Protein AF-A0A959WQP8-F1 (afdb_monomer_lite)

Structure (mmCIF, N/CA/C/O backbone):
data_AF-A0A959WQP8-F1
#
_entry.id   AF-A0A959WQP8-F1
#
loop_
_atom_site.group_PDB
_atom_site.id
_atom_site.type_symbol
_atom_site.label_atom_id
_atom_site.label_alt_id
_atom_site.label_comp_id
_atom_site.label_asym_id
_atom_site.label_entity_id
_atom_site.label_seq_id
_atom_site.pdbx_PDB_ins_code
_atom_site.Cartn_x
_atom_site.Cartn_y
_atom_site.Cartn_z
_atom_site.occupancy
_atom_site.B_iso_or_equiv
_atom_site.auth_seq_id
_atom_site.auth_comp_id
_atom_site.auth_asym_id
_atom_site.auth_atom_id
_atom_site.pdbx_PDB_model_num
ATOM 1 N N . MET A 1 1 ? 45.525 -18.600 -23.699 1.00 49.16 1 MET A N 1
ATOM 2 C CA . MET A 1 1 ? 44.884 -17.497 -22.950 1.00 49.16 1 MET A CA 1
ATOM 3 C C . MET A 1 1 ? 43.727 -18.084 -22.155 1.00 49.16 1 MET A C 1
ATOM 5 O O . MET A 1 1 ? 42.813 -18.617 -22.769 1.00 49.16 1 MET A O 1
ATOM 9 N N . ARG A 1 2 ? 43.828 -18.121 -20.819 1.00 42.78 2 ARG A N 1
ATOM 10 C CA . ARG A 1 2 ? 42.771 -18.622 -19.921 1.00 42.78 2 ARG A CA 1
ATOM 11 C C . ARG A 1 2 ? 41.721 -17.526 -19.752 1.00 42.78 2 ARG A C 1
ATOM 13 O O . ARG A 1 2 ? 42.092 -16.389 -19.490 1.00 42.78 2 ARG A O 1
ATOM 20 N N . ALA A 1 3 ? 40.448 -17.871 -19.911 1.00 49.94 3 ALA A N 1
ATOM 21 C CA . ALA A 1 3 ? 39.349 -17.003 -19.516 1.00 49.94 3 ALA A CA 1
ATOM 22 C C . ALA A 1 3 ? 39.336 -16.930 -17.984 1.00 49.94 3 ALA A C 1
ATOM 24 O O . ALA A 1 3 ? 39.088 -17.933 -17.315 1.00 49.94 3 ALA A O 1
ATOM 25 N N . GLU A 1 4 ? 39.674 -15.768 -17.437 1.00 54.09 4 GLU A N 1
ATOM 26 C CA . GLU A 1 4 ? 39.507 -15.478 -16.018 1.00 54.09 4 GLU A CA 1
ATOM 27 C C . GLU A 1 4 ? 38.009 -15.462 -15.712 1.00 54.09 4 GLU A C 1
ATOM 29 O O . GLU A 1 4 ? 37.233 -14.708 -16.307 1.00 54.09 4 GLU A O 1
ATOM 34 N N . GLY A 1 5 ? 37.595 -16.367 -14.825 1.00 50.34 5 GLY A N 1
ATOM 35 C CA . GLY A 1 5 ? 36.237 -16.414 -14.316 1.00 50.34 5 GLY A CA 1
ATOM 36 C C . GLY A 1 5 ? 35.927 -15.093 -13.629 1.00 50.34 5 GLY A C 1
ATOM 37 O O . GLY A 1 5 ? 36.571 -14.734 -12.648 1.00 50.34 5 GLY A O 1
ATOM 38 N N . ARG A 1 6 ? 34.936 -14.365 -14.147 1.00 57.00 6 ARG A N 1
ATOM 39 C CA . ARG A 1 6 ? 34.312 -13.275 -13.401 1.00 57.00 6 ARG A CA 1
ATOM 40 C C . ARG A 1 6 ? 33.662 -13.901 -12.175 1.00 57.00 6 ARG A C 1
ATOM 42 O O . ARG A 1 6 ? 32.557 -14.431 -12.271 1.00 57.00 6 ARG A O 1
ATOM 49 N N . GLU A 1 7 ? 34.345 -13.850 -11.038 1.00 57.44 7 GLU A N 1
ATOM 50 C CA . GLU A 1 7 ? 33.691 -13.950 -9.742 1.00 57.44 7 GLU A CA 1
ATOM 51 C C . GLU A 1 7 ? 32.660 -12.825 -9.689 1.00 57.44 7 GLU A C 1
ATOM 53 O O . GLU A 1 7 ? 32.970 -11.657 -9.450 1.00 57.44 7 GLU A O 1
ATOM 58 N N . THR A 1 8 ? 31.409 -13.168 -9.991 1.00 57.38 8 THR A N 1
ATOM 59 C CA . THR A 1 8 ? 30.277 -12.314 -9.675 1.00 57.38 8 THR A CA 1
ATOM 60 C C . THR A 1 8 ? 30.266 -12.211 -8.163 1.00 57.38 8 THR A C 1
ATOM 62 O O . THR A 1 8 ? 29.821 -13.130 -7.474 1.00 57.38 8 THR A O 1
ATOM 65 N N . THR A 1 9 ? 30.809 -11.118 -7.644 1.00 50.59 9 THR A N 1
ATOM 66 C CA . THR A 1 9 ? 30.692 -10.727 -6.246 1.00 50.59 9 THR A CA 1
ATOM 67 C C . THR A 1 9 ? 29.204 -10.492 -5.997 1.00 50.59 9 THR A C 1
ATOM 69 O O . THR A 1 9 ? 28.672 -9.398 -6.174 1.00 50.59 9 THR A O 1
ATOM 72 N N . GLN A 1 10 ? 28.487 -11.571 -5.682 1.00 53.94 10 GLN A N 1
ATOM 73 C CA . GLN A 1 10 ? 27.132 -11.516 -5.166 1.00 53.94 10 GLN A CA 1
ATOM 74 C C . GLN A 1 10 ? 27.248 -10.744 -3.858 1.00 53.94 10 GLN A C 1
ATOM 76 O O . GLN A 1 10 ? 27.831 -11.221 -2.885 1.00 53.94 10 GLN A O 1
ATOM 81 N N . THR A 1 11 ? 26.792 -9.495 -3.866 1.00 54.28 11 THR A N 1
ATOM 82 C CA . THR A 1 11 ? 26.740 -8.689 -2.650 1.00 54.28 11 THR A CA 1
ATOM 83 C C . THR A 1 11 ? 25.928 -9.467 -1.608 1.00 54.28 11 THR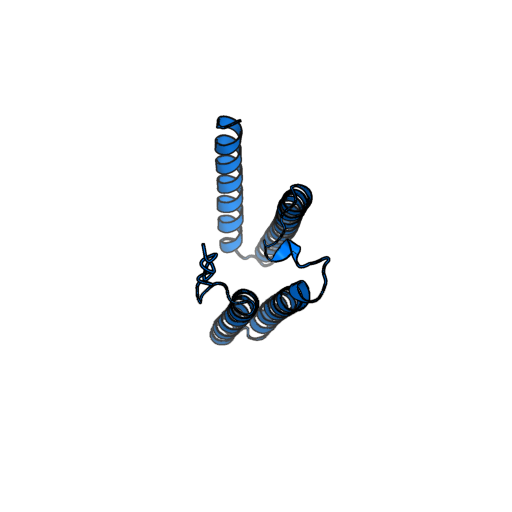 A C 1
ATOM 85 O O . THR A 1 11 ? 24.857 -9.975 -1.942 1.00 54.28 11 THR A O 1
ATOM 88 N N . PRO A 1 12 ? 26.398 -9.587 -0.352 1.00 52.84 12 PRO A N 1
ATOM 89 C CA . PRO A 1 12 ? 25.756 -10.444 0.655 1.00 52.84 12 PRO A CA 1
ATOM 90 C C . PRO A 1 12 ? 24.304 -10.029 0.955 1.00 52.84 12 PRO A C 1
ATOM 92 O O . PRO A 1 12 ? 23.504 -10.826 1.432 1.00 52.84 12 PRO A O 1
ATOM 95 N N . TRP A 1 13 ? 23.951 -8.792 0.603 1.00 54.31 13 TRP A N 1
ATOM 96 C CA . TRP A 1 13 ? 22.630 -8.181 0.740 1.00 54.31 13 TRP A CA 1
ATOM 97 C C . TRP A 1 13 ? 21.652 -8.519 -0.404 1.00 54.31 13 TRP A C 1
ATOM 99 O O . TRP A 1 13 ? 20.486 -8.154 -0.332 1.00 54.31 13 TRP A O 1
ATOM 109 N N . ARG A 1 14 ? 22.101 -9.191 -1.475 1.00 57.91 14 ARG A N 1
ATOM 110 C CA . ARG A 1 14 ? 21.279 -9.610 -2.632 1.00 57.91 14 ARG A CA 1
ATOM 111 C C . ARG A 1 14 ? 21.076 -11.129 -2.687 1.00 57.91 14 ARG A C 1
ATOM 113 O O . ARG A 1 14 ? 20.958 -11.713 -3.759 1.00 57.91 14 ARG A O 1
ATOM 120 N N . GLY A 1 15 ? 21.054 -11.789 -1.532 1.00 63.56 15 GLY A N 1
ATOM 121 C CA . GLY A 1 15 ? 20.698 -13.204 -1.461 1.00 63.56 15 GLY A CA 1
ATOM 122 C C . GLY A 1 15 ? 19.211 -13.424 -1.752 1.00 63.56 15 GLY A C 1
ATOM 123 O O . GLY A 1 15 ? 18.378 -12.618 -1.348 1.00 63.56 15 GLY A O 1
ATOM 124 N N . ARG A 1 16 ? 18.868 -14.562 -2.370 1.00 67.44 16 ARG A N 1
ATOM 125 C CA . ARG A 1 16 ? 17.485 -15.003 -2.677 1.00 67.44 16 ARG A CA 1
ATOM 126 C C . ARG A 1 16 ? 16.504 -14.904 -1.492 1.00 67.44 16 ARG A C 1
ATOM 128 O O . ARG A 1 16 ? 15.302 -14.751 -1.649 1.00 67.44 16 ARG A O 1
ATOM 135 N N . TRP A 1 17 ? 17.029 -15.001 -0.274 1.00 72.50 17 TRP A N 1
ATOM 136 C CA . TRP A 1 17 ? 16.241 -14.953 0.956 1.00 72.50 17 TRP A CA 1
ATOM 137 C C . TRP A 1 17 ? 16.136 -13.560 1.573 1.00 72.50 17 TRP A C 1
ATOM 139 O O . TRP A 1 17 ? 15.345 -13.380 2.492 1.00 72.50 17 TRP A O 1
ATOM 149 N N . TRP A 1 18 ? 16.884 -12.573 1.075 1.00 79.44 18 TRP A N 1
ATOM 150 C CA . TRP A 1 18 ? 16.900 -11.230 1.644 1.00 79.44 18 TRP A CA 1
ATOM 151 C C . TRP A 1 18 ? 15.515 -10.583 1.608 1.00 79.44 18 TRP A C 1
ATOM 153 O O . TRP A 1 18 ? 14.999 -10.207 2.653 1.00 79.44 18 TRP A O 1
ATOM 163 N N . LEU A 1 19 ? 14.889 -10.516 0.429 1.00 79.50 19 LEU A N 1
ATOM 164 C CA . LEU A 1 19 ? 13.561 -9.920 0.246 1.00 79.50 19 LEU A CA 1
ATOM 165 C C . LEU A 1 19 ? 12.483 -10.616 1.099 1.00 79.50 19 LEU A C 1
ATOM 167 O O . LEU A 1 19 ? 11.850 -9.927 1.896 1.00 79.50 19 LEU A O 1
ATOM 171 N N . PRO A 1 20 ? 12.307 -11.953 1.031 1.00 84.25 20 PRO A N 1
ATOM 172 C CA . PRO A 1 20 ? 11.328 -12.648 1.867 1.00 84.25 20 PRO A CA 1
ATOM 173 C C . PRO A 1 20 ? 11.563 -12.464 3.371 1.00 84.25 20 PRO A C 1
ATOM 175 O O . PRO A 1 20 ? 10.613 -12.191 4.105 1.00 84.25 20 PRO A O 1
ATOM 178 N N . ILE A 1 21 ? 12.815 -12.580 3.839 1.00 86.06 21 ILE A N 1
ATOM 179 C CA . ILE A 1 21 ? 13.157 -12.411 5.262 1.00 86.06 21 ILE A CA 1
ATOM 180 C C . ILE A 1 21 ? 12.897 -10.973 5.702 1.00 86.06 21 ILE A C 1
ATOM 182 O O . ILE A 1 21 ? 12.334 -10.758 6.771 1.00 86.06 21 ILE A O 1
ATOM 186 N N . TRP A 1 22 ? 13.269 -9.992 4.882 1.00 86.06 22 TRP A N 1
ATOM 187 C CA . TRP A 1 22 ? 13.062 -8.583 5.189 1.00 86.06 22 TRP A CA 1
ATOM 188 C C . TRP A 1 22 ? 11.572 -8.242 5.282 1.00 86.06 22 TRP A C 1
ATOM 190 O O . TRP A 1 22 ? 11.137 -7.620 6.251 1.00 86.06 22 TRP A O 1
ATOM 200 N N . THR A 1 23 ? 10.767 -8.710 4.324 1.00 86.00 23 THR A N 1
ATOM 201 C CA . THR A 1 23 ? 9.309 -8.539 4.341 1.00 86.00 23 THR A CA 1
ATOM 202 C C . THR A 1 23 ? 8.684 -9.211 5.566 1.00 86.00 23 THR A C 1
ATOM 204 O O . THR A 1 23 ? 7.914 -8.574 6.281 1.00 86.00 23 THR A O 1
ATOM 207 N N . ALA A 1 24 ? 9.046 -10.461 5.864 1.00 89.56 24 ALA A N 1
ATOM 208 C CA . ALA A 1 24 ? 8.548 -11.151 7.053 1.00 89.56 24 ALA A CA 1
ATOM 209 C C . ALA A 1 24 ? 8.967 -10.435 8.351 1.00 89.56 24 ALA A C 1
ATOM 211 O O . ALA A 1 24 ? 8.148 -10.263 9.254 1.00 89.56 24 ALA A O 1
ATOM 212 N N . GLY A 1 25 ? 10.214 -9.959 8.420 1.00 91.62 25 GLY A N 1
ATOM 213 C CA . GLY A 1 25 ? 10.750 -9.203 9.549 1.00 91.62 25 GLY A CA 1
ATOM 214 C C . GLY A 1 25 ? 9.977 -7.912 9.815 1.00 91.62 25 GLY A C 1
ATOM 215 O O . GLY A 1 25 ? 9.611 -7.652 10.959 1.00 91.62 25 GLY A O 1
ATOM 216 N N . LEU A 1 26 ? 9.640 -7.146 8.771 1.00 89.50 26 LEU A N 1
ATOM 217 C CA . LEU A 1 26 ? 8.778 -5.966 8.903 1.00 89.50 26 LEU A CA 1
ATOM 218 C C . LEU A 1 26 ? 7.390 -6.325 9.449 1.00 89.50 26 LEU A C 1
ATOM 220 O O . LEU A 1 26 ? 6.890 -5.622 10.323 1.00 89.50 26 LEU A O 1
ATOM 224 N N . GLY A 1 27 ? 6.801 -7.441 9.007 1.00 89.62 27 GLY A N 1
ATOM 225 C CA . GLY A 1 27 ? 5.536 -7.938 9.555 1.00 89.62 27 GLY A CA 1
ATOM 226 C C . GLY A 1 27 ? 5.602 -8.205 11.063 1.00 89.62 27 GLY A C 1
ATOM 227 O O . GLY A 1 27 ? 4.707 -7.799 11.801 1.00 89.62 27 GLY A O 1
ATOM 228 N N . VAL A 1 28 ? 6.691 -8.822 11.535 1.00 92.19 28 VAL A N 1
ATOM 229 C CA . VAL A 1 28 ? 6.924 -9.067 12.970 1.00 92.19 28 VAL A CA 1
ATOM 230 C C . VAL A 1 28 ? 7.087 -7.756 13.739 1.00 92.19 28 VAL A C 1
ATOM 232 O O . VAL A 1 28 ? 6.497 -7.600 14.805 1.00 92.19 28 VAL A O 1
ATOM 235 N N . VAL A 1 29 ? 7.841 -6.795 13.199 1.00 93.31 29 VAL A N 1
ATOM 236 C CA . VAL A 1 29 ? 8.011 -5.473 13.825 1.00 93.31 2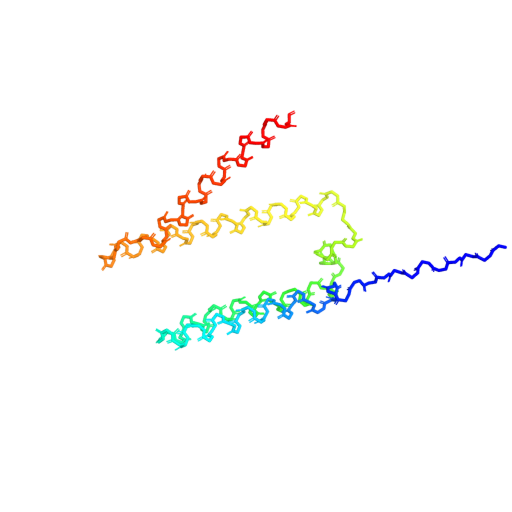9 VAL A CA 1
ATOM 237 C C . VAL A 1 29 ? 6.662 -4.770 13.990 1.00 93.31 29 VAL A C 1
ATOM 239 O O . VAL A 1 29 ? 6.378 -4.249 15.067 1.00 93.31 29 VAL A O 1
ATOM 242 N N . MET A 1 30 ? 5.810 -4.803 12.961 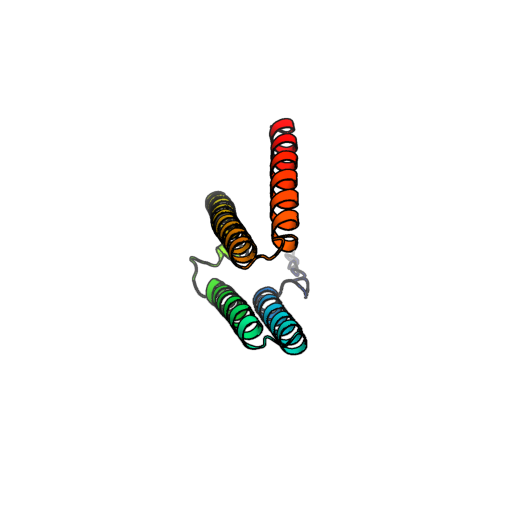1.00 88.19 30 MET A N 1
ATOM 243 C CA . MET A 1 30 ? 4.477 -4.195 13.020 1.00 88.19 30 MET A CA 1
ATOM 244 C C . MET A 1 30 ? 3.561 -4.900 14.026 1.00 88.19 30 MET A C 1
ATOM 246 O O . MET A 1 30 ? 2.845 -4.225 14.763 1.00 88.19 30 MET A O 1
ATOM 250 N N . LEU A 1 31 ? 3.623 -6.234 14.122 1.00 90.50 31 LEU A N 1
ATOM 251 C CA . LEU A 1 31 ? 2.891 -6.990 15.143 1.00 90.50 31 LEU A CA 1
ATOM 252 C C . LEU A 1 31 ? 3.300 -6.574 16.555 1.00 90.50 31 LEU A C 1
ATOM 254 O O . LEU A 1 31 ? 2.438 -6.333 17.395 1.00 90.50 31 LEU A O 1
ATOM 258 N N . VAL A 1 32 ? 4.607 -6.487 16.813 1.00 91.94 32 VAL A N 1
ATOM 259 C CA . VAL A 1 32 ? 5.133 -6.094 18.126 1.00 91.94 32 VAL A CA 1
ATOM 260 C C . VAL A 1 32 ? 4.709 -4.667 18.460 1.00 91.94 32 VAL A C 1
ATOM 262 O O . VAL A 1 32 ? 4.226 -4.427 19.562 1.00 91.94 32 VAL A O 1
ATOM 265 N N . ALA A 1 33 ? 4.821 -3.734 17.513 1.00 90.06 33 ALA A N 1
ATOM 266 C CA . ALA A 1 33 ? 4.387 -2.354 17.711 1.00 90.06 33 ALA A CA 1
ATOM 267 C C . ALA A 1 33 ? 2.886 -2.259 18.042 1.00 90.06 33 ALA A C 1
ATOM 269 O O . ALA A 1 33 ? 2.510 -1.586 18.999 1.00 90.06 33 ALA A O 1
ATOM 270 N N . ALA A 1 34 ? 2.036 -2.976 17.304 1.00 87.31 34 ALA A N 1
ATOM 271 C CA . ALA A 1 34 ? 0.592 -2.986 17.529 1.00 87.31 34 ALA A CA 1
ATOM 272 C C . ALA A 1 34 ? 0.199 -3.678 18.848 1.00 87.31 34 ALA A C 1
ATOM 274 O O . ALA A 1 34 ? -0.664 -3.185 19.572 1.00 87.31 34 ALA A O 1
ATOM 275 N N . ALA A 1 35 ? 0.880 -4.770 19.214 1.00 89.44 35 ALA A N 1
ATOM 276 C CA . ALA A 1 35 ? 0.685 -5.441 20.497 1.00 89.44 35 ALA A CA 1
ATOM 277 C C . ALA A 1 35 ? 1.070 -4.538 21.681 1.00 89.44 35 ALA A C 1
ATOM 279 O O . ALA A 1 35 ? 0.346 -4.489 22.673 1.00 89.44 35 ALA A O 1
ATOM 280 N N . LEU A 1 36 ? 2.166 -3.779 21.559 1.00 91.50 36 LEU A N 1
ATOM 281 C CA . LEU A 1 36 ? 2.553 -2.759 22.541 1.00 91.50 36 LEU A CA 1
ATOM 282 C C . LEU A 1 36 ? 1.556 -1.591 22.593 1.00 91.50 36 LEU A C 1
ATOM 284 O O . LEU A 1 36 ? 1.371 -1.000 23.653 1.00 91.50 36 LEU A O 1
ATOM 288 N N . GLY A 1 37 ? 0.898 -1.283 21.473 1.00 86.25 37 GLY A N 1
ATOM 289 C CA . GLY A 1 37 ? -0.180 -0.297 21.378 1.00 86.25 37 GLY A CA 1
ATOM 290 C C . GLY A 1 37 ? -1.544 -0.779 21.889 1.00 86.25 37 GLY A C 1
ATOM 291 O O . GLY A 1 37 ? -2.480 0.012 21.920 1.00 86.25 37 GLY A O 1
ATOM 292 N N . GLY A 1 38 ? -1.673 -2.047 22.299 1.00 90.81 38 GLY A N 1
ATOM 293 C CA . GLY A 1 38 ? -2.911 -2.616 22.842 1.00 90.81 38 GLY A CA 1
ATOM 294 C C . GLY A 1 38 ? -3.875 -3.213 21.810 1.00 90.81 38 GLY A C 1
ATOM 295 O O . GLY A 1 38 ? -4.912 -3.738 22.207 1.00 90.81 38 GLY A O 1
ATOM 296 N N . ASP A 1 39 ? -3.533 -3.209 20.517 1.00 88.00 39 ASP A N 1
ATOM 297 C CA . ASP A 1 39 ? -4.341 -3.817 19.450 1.00 88.00 39 ASP A CA 1
ATOM 298 C C . ASP A 1 39 ? -3.564 -4.925 18.724 1.00 88.00 39 ASP A C 1
ATOM 300 O O . ASP A 1 39 ? -3.070 -4.798 17.599 1.00 88.00 39 ASP A O 1
ATOM 304 N N . ALA A 1 40 ? -3.447 -6.065 19.404 1.00 86.81 40 ALA A N 1
ATOM 305 C CA . ALA A 1 40 ? -2.772 -7.238 18.860 1.00 86.81 40 ALA A CA 1
ATOM 306 C C . ALA A 1 40 ? -3.501 -7.838 17.642 1.00 86.81 40 ALA A C 1
ATOM 308 O O . ALA A 1 40 ? -2.864 -8.500 16.820 1.00 86.81 40 ALA A O 1
ATOM 309 N N . VAL A 1 41 ? -4.815 -7.613 17.504 1.00 86.94 41 VAL A N 1
ATOM 310 C CA . VAL A 1 41 ? -5.603 -8.140 16.380 1.00 86.94 41 VAL A CA 1
ATOM 311 C C . VAL A 1 41 ? -5.252 -7.384 15.103 1.00 86.94 41 VAL A C 1
ATOM 313 O O . VAL A 1 41 ? -4.934 -8.023 14.097 1.00 86.94 41 VAL A O 1
ATOM 316 N N . ALA A 1 42 ? -5.211 -6.049 15.147 1.00 79.69 42 ALA A N 1
ATOM 317 C CA . ALA A 1 42 ? -4.731 -5.239 14.028 1.00 79.69 42 ALA A CA 1
ATOM 318 C C . ALA A 1 42 ? -3.284 -5.604 13.654 1.00 79.69 42 ALA A C 1
ATOM 320 O O . ALA A 1 42 ? -2.973 -5.809 12.476 1.00 79.69 42 ALA A O 1
ATOM 321 N N . GLY A 1 43 ? -2.421 -5.790 14.660 1.00 83.94 43 GLY A N 1
ATOM 322 C CA . GLY A 1 43 ? -1.053 -6.269 14.465 1.00 83.94 43 GLY A CA 1
ATOM 323 C C . GLY A 1 43 ? -0.976 -7.604 13.726 1.00 83.94 43 GLY A C 1
ATOM 324 O O . GLY A 1 43 ? -0.164 -7.762 12.813 1.00 83.94 43 GLY A O 1
ATOM 325 N N . LEU A 1 44 ? -1.837 -8.561 14.084 1.00 90.62 44 LEU A N 1
ATOM 326 C CA . LEU A 1 44 ? -1.873 -9.884 13.464 1.00 90.62 44 LEU A CA 1
ATOM 327 C C . LEU A 1 44 ? -2.326 -9.816 12.004 1.00 90.62 44 LEU A C 1
ATOM 329 O O . LEU A 1 44 ? -1.734 -10.484 11.157 1.00 90.62 44 LEU A O 1
ATOM 333 N N . VAL A 1 45 ? -3.333 -8.997 11.692 1.00 88.62 45 VAL A N 1
ATOM 334 C CA . VAL A 1 45 ? -3.814 -8.796 10.313 1.00 88.62 45 VAL A CA 1
ATOM 335 C C . VAL A 1 45 ? -2.708 -8.211 9.430 1.00 88.62 45 VAL A C 1
ATOM 337 O O . VAL A 1 45 ? -2.470 -8.693 8.315 1.00 88.62 45 VAL A O 1
ATOM 340 N N . ILE A 1 46 ? -1.982 -7.212 9.938 1.00 85.81 46 ILE A N 1
ATOM 341 C CA . ILE A 1 46 ? -0.847 -6.612 9.230 1.00 85.81 46 ILE A CA 1
ATOM 342 C C . ILE A 1 46 ? 0.256 -7.657 9.034 1.00 85.81 46 ILE A C 1
ATOM 344 O O . ILE A 1 46 ? 0.707 -7.875 7.908 1.00 85.81 46 ILE A O 1
ATOM 348 N N . ALA A 1 47 ? 0.650 -8.365 10.091 1.00 89.38 47 ALA A N 1
ATOM 349 C CA . ALA A 1 47 ? 1.692 -9.385 10.016 1.00 89.38 47 ALA A CA 1
ATOM 350 C C . ALA A 1 47 ? 1.337 -10.530 9.060 1.00 89.38 47 ALA A C 1
ATOM 352 O O . ALA A 1 47 ? 2.192 -10.966 8.289 1.00 89.38 47 ALA A O 1
ATOM 353 N N . ALA A 1 48 ? 0.078 -10.973 9.047 1.00 90.88 48 ALA A N 1
ATOM 354 C CA . ALA A 1 48 ? -0.413 -11.977 8.110 1.00 90.88 48 ALA A CA 1
ATOM 355 C C . ALA A 1 48 ? -0.301 -11.491 6.656 1.00 90.88 48 ALA A C 1
ATOM 357 O O . ALA A 1 48 ? 0.134 -12.246 5.788 1.00 90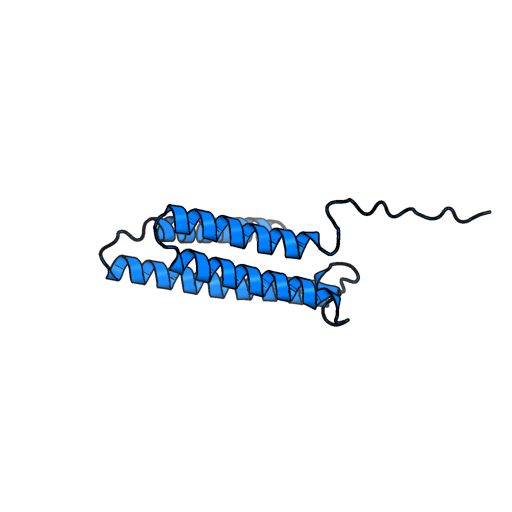.88 48 ALA A O 1
ATOM 358 N N . SER A 1 49 ? -0.604 -10.218 6.393 1.00 87.88 49 SER A N 1
ATOM 359 C CA . SER A 1 49 ? -0.456 -9.616 5.061 1.00 87.88 49 SER A CA 1
ATOM 360 C C . SER A 1 49 ? 1.008 -9.611 4.597 1.00 87.88 49 SER A C 1
ATOM 362 O O . SER A 1 49 ? 1.309 -10.011 3.469 1.00 87.88 49 SER A O 1
ATOM 364 N N . PHE A 1 50 ? 1.938 -9.240 5.484 1.00 88.00 50 PHE A N 1
ATOM 365 C CA . PHE A 1 50 ? 3.379 -9.314 5.213 1.00 88.00 50 PHE A CA 1
ATOM 366 C C . PHE A 1 50 ? 3.866 -10.757 5.030 1.00 88.00 50 PHE A C 1
ATOM 368 O O . PHE A 1 50 ? 4.692 -11.014 4.155 1.00 88.00 50 PHE A O 1
ATOM 375 N N . ALA A 1 51 ? 3.338 -11.713 5.798 1.00 89.44 51 ALA A N 1
ATOM 376 C CA . ALA A 1 51 ? 3.664 -13.127 5.644 1.00 89.44 51 ALA A CA 1
ATOM 377 C C . ALA A 1 51 ? 3.211 -13.669 4.280 1.00 89.44 51 ALA A C 1
ATOM 379 O O . ALA A 1 51 ? 3.990 -14.342 3.606 1.00 89.44 51 ALA A O 1
ATOM 380 N N . VAL A 1 52 ? 2.001 -13.325 3.824 1.00 88.62 52 VAL A N 1
ATOM 381 C CA . VAL A 1 52 ? 1.517 -13.688 2.481 1.00 88.62 52 VAL A CA 1
ATOM 382 C C . VAL A 1 52 ? 2.426 -13.104 1.398 1.00 88.62 52 VAL A C 1
ATOM 384 O O . VAL A 1 52 ? 2.816 -13.825 0.478 1.00 88.62 52 VAL A O 1
ATOM 387 N N . ALA A 1 53 ? 2.829 -11.836 1.526 1.00 84.44 53 ALA A N 1
ATOM 388 C CA . ALA A 1 53 ? 3.768 -11.213 0.595 1.00 84.44 53 ALA A CA 1
ATOM 389 C C . ALA A 1 53 ? 5.143 -11.910 0.600 1.00 84.44 53 ALA A C 1
ATOM 391 O O . ALA A 1 53 ? 5.688 -12.204 -0.462 1.00 84.44 53 ALA A O 1
ATOM 392 N N . ALA A 1 54 ? 5.681 -12.247 1.775 1.00 84.25 54 ALA A N 1
ATOM 393 C CA . ALA A 1 54 ? 6.948 -12.965 1.907 1.00 84.25 54 ALA A CA 1
ATOM 394 C C . ALA A 1 54 ? 6.894 -14.364 1.269 1.00 84.25 54 ALA A C 1
ATOM 396 O O . ALA A 1 54 ? 7.824 -14.755 0.561 1.00 84.25 54 ALA A O 1
ATOM 397 N N . VAL A 1 55 ? 5.790 -15.098 1.462 1.00 86.38 55 VAL A N 1
ATOM 398 C CA . VAL A 1 55 ? 5.550 -16.392 0.805 1.00 86.38 55 VAL A CA 1
ATOM 399 C C . VAL A 1 55 ? 5.473 -16.221 -0.710 1.00 86.38 55 VAL A C 1
ATOM 401 O O . VAL A 1 55 ? 6.085 -17.002 -1.436 1.00 86.38 55 VAL A O 1
ATOM 404 N N . ALA A 1 56 ? 4.779 -15.189 -1.196 1.00 81.62 56 ALA A N 1
ATOM 405 C CA . ALA A 1 56 ? 4.700 -14.895 -2.623 1.00 81.62 56 ALA A CA 1
ATOM 406 C C . ALA A 1 56 ? 6.086 -14.594 -3.219 1.00 81.62 56 ALA A C 1
ATOM 408 O O . ALA A 1 56 ? 6.415 -15.141 -4.269 1.00 81.62 56 ALA A O 1
ATOM 409 N N . PHE A 1 57 ? 6.929 -13.811 -2.537 1.00 78.94 57 PHE A N 1
ATOM 410 C CA . PHE A 1 57 ? 8.306 -13.556 -2.973 1.00 78.94 57 PHE A CA 1
ATOM 411 C C . PHE A 1 57 ? 9.175 -14.818 -2.951 1.00 78.94 57 PHE A C 1
ATOM 413 O O . PHE A 1 57 ? 9.921 -15.060 -3.895 1.00 78.94 57 PHE A O 1
ATOM 420 N N . ALA A 1 58 ? 9.039 -15.669 -1.932 1.00 79.94 58 ALA A N 1
ATOM 421 C CA . ALA A 1 58 ? 9.755 -16.944 -1.877 1.00 79.94 58 ALA A CA 1
ATOM 422 C C . ALA A 1 58 ? 9.296 -17.925 -2.979 1.00 79.94 58 ALA A C 1
ATOM 424 O O . ALA A 1 58 ? 10.098 -18.695 -3.510 1.00 79.94 58 ALA A O 1
ATOM 425 N N . ALA A 1 59 ? 8.010 -17.895 -3.342 1.00 75.50 59 ALA A N 1
ATOM 426 C CA . ALA A 1 59 ? 7.435 -18.703 -4.417 1.00 75.50 59 ALA A CA 1
ATOM 427 C C . ALA A 1 59 ? 7.752 -18.152 -5.817 1.00 75.50 59 ALA A C 1
ATOM 429 O O . ALA A 1 59 ? 7.871 -18.934 -6.764 1.00 75.50 59 ALA A O 1
ATOM 430 N N . ALA A 1 60 ? 7.943 -16.836 -5.947 1.00 66.81 60 ALA A N 1
ATOM 431 C CA . ALA A 1 60 ? 8.269 -16.170 -7.204 1.00 66.81 60 ALA A CA 1
ATOM 432 C C . ALA A 1 60 ? 9.565 -16.691 -7.843 1.00 66.81 60 ALA A C 1
ATOM 434 O O . ALA A 1 60 ? 9.719 -16.702 -9.058 1.00 66.81 60 ALA A O 1
ATOM 435 N N . GLU A 1 61 ? 10.485 -17.233 -7.061 1.00 58.53 61 GLU A N 1
ATOM 436 C CA . GLU A 1 61 ? 11.730 -17.759 -7.616 1.00 58.53 61 GLU A CA 1
ATOM 437 C C . GLU A 1 61 ? 11.633 -19.217 -8.116 1.00 58.53 61 GLU A C 1
ATOM 439 O O . GLU A 1 61 ? 12.555 -19.690 -8.784 1.00 58.53 61 GLU A O 1
ATOM 444 N N . ARG A 1 62 ? 10.538 -19.948 -7.827 1.00 57.22 62 ARG A N 1
ATOM 445 C CA . ARG A 1 62 ? 10.360 -21.365 -8.229 1.00 57.22 62 ARG A CA 1
ATOM 446 C C . ARG A 1 62 ? 9.725 -21.574 -9.605 1.00 57.22 62 ARG A C 1
ATOM 448 O O . ARG A 1 62 ? 9.824 -22.671 -10.146 1.00 57.22 62 ARG A O 1
ATOM 455 N N . THR A 1 63 ? 9.091 -20.559 -10.176 1.00 49.69 63 THR A N 1
ATOM 456 C CA . THR A 1 63 ? 8.441 -20.626 -11.496 1.00 49.69 63 THR A CA 1
ATOM 457 C C . THR A 1 63 ? 9.171 -19.720 -12.478 1.00 49.69 63 THR A C 1
ATOM 459 O O . THR A 1 63 ? 9.365 -18.544 -12.186 1.00 49.69 63 THR A O 1
ATOM 462 N N . GLU A 1 64 ? 9.538 -20.232 -13.658 1.00 51.91 64 GLU A N 1
ATOM 463 C CA . GLU A 1 64 ? 10.149 -19.448 -14.753 1.00 51.91 64 GLU A CA 1
ATOM 464 C C . GLU A 1 64 ? 9.367 -18.163 -15.073 1.00 51.91 64 GLU A C 1
ATOM 466 O O . GLU A 1 64 ? 9.964 -17.130 -15.357 1.00 51.91 64 GLU A O 1
ATOM 471 N N . SER A 1 65 ? 8.042 -18.186 -14.902 1.00 54.31 65 SER A N 1
ATOM 472 C CA . SER A 1 65 ? 7.136 -17.040 -15.057 1.00 54.31 65 SER A CA 1
ATOM 473 C C . SER A 1 65 ? 7.390 -15.879 -14.082 1.00 54.31 65 SER A C 1
ATOM 475 O O . SER A 1 65 ? 6.949 -14.761 -14.337 1.00 54.31 65 SER A O 1
ATOM 477 N N . LEU A 1 66 ? 8.059 -16.138 -12.958 1.00 50.44 66 LEU A N 1
ATOM 478 C CA . LEU A 1 66 ? 8.266 -15.195 -11.858 1.00 50.44 66 LEU A CA 1
ATOM 479 C C . LEU A 1 66 ? 9.764 -14.882 -11.618 1.00 50.44 66 LEU A C 1
ATOM 481 O O . LEU A 1 66 ? 10.073 -13.944 -10.887 1.00 50.44 66 LEU A O 1
ATOM 485 N N . ARG A 1 67 ? 10.699 -15.537 -12.334 1.00 53.88 67 ARG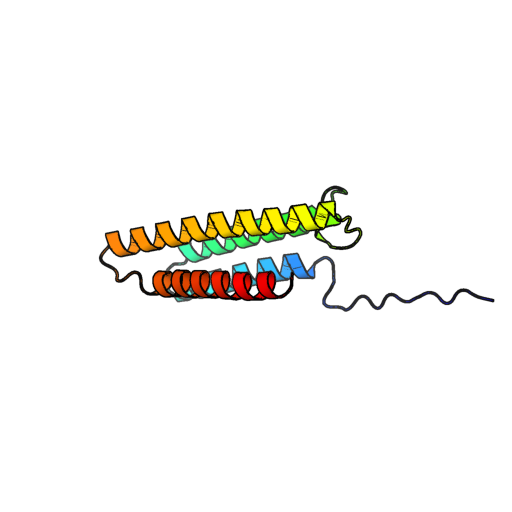 A N 1
ATOM 486 C CA . ARG A 1 67 ? 12.135 -15.161 -12.386 1.00 53.88 67 ARG A CA 1
ATOM 487 C C . ARG A 1 67 ? 12.366 -13.721 -12.859 1.00 53.88 67 ARG A C 1
ATOM 489 O O . ARG A 1 67 ? 13.332 -13.087 -12.440 1.00 53.88 67 ARG A O 1
ATOM 496 N N . GLY A 1 68 ? 11.446 -13.184 -13.663 1.00 52.09 68 GLY A N 1
ATOM 497 C CA . GLY A 1 68 ? 11.440 -11.777 -14.075 1.00 52.09 68 GLY A CA 1
ATOM 498 C C . GLY A 1 68 ? 11.209 -10.784 -12.927 1.00 52.09 68 GLY A C 1
ATOM 499 O O . GLY A 1 68 ? 11.628 -9.639 -13.037 1.00 52.09 68 GLY A O 1
ATOM 500 N N . ILE A 1 69 ? 10.625 -11.213 -11.799 1.00 54.88 69 ILE A N 1
ATOM 501 C CA . ILE A 1 69 ? 10.459 -10.379 -10.592 1.00 54.88 69 ILE A CA 1
ATOM 502 C C . ILE A 1 69 ? 11.807 -10.170 -9.876 1.00 54.88 69 ILE A C 1
ATOM 504 O O . ILE A 1 69 ? 12.003 -9.161 -9.206 1.00 54.88 69 ILE A O 1
ATOM 508 N N . GLY A 1 70 ? 12.765 -11.089 -10.054 1.00 53.97 70 GLY A N 1
ATOM 509 C CA . GLY A 1 70 ? 14.109 -11.019 -9.467 1.00 53.97 70 GLY A CA 1
ATOM 510 C C . GLY A 1 70 ? 15.127 -10.200 -10.272 1.00 53.97 70 GLY A C 1
ATOM 511 O O . GLY A 1 70 ? 16.287 -10.122 -9.873 1.00 53.97 70 GLY A O 1
ATOM 512 N N . GLY A 1 71 ? 14.727 -9.607 -11.404 1.00 53.28 71 GLY A N 1
ATOM 513 C CA . GLY A 1 71 ? 15.576 -8.708 -12.196 1.00 53.28 71 GLY A CA 1
ATOM 514 C C . GLY A 1 71 ? 16.690 -9.382 -13.009 1.00 53.28 71 GLY A C 1
ATOM 515 O O . GLY A 1 71 ? 17.621 -8.695 -13.422 1.00 53.28 71 GLY A O 1
ATOM 516 N N . VAL A 1 72 ? 16.625 -10.702 -13.230 1.00 55.53 72 VAL A N 1
ATOM 517 C CA . VAL A 1 72 ? 17.707 -11.454 -13.899 1.00 55.53 72 VAL A CA 1
ATOM 518 C C . VAL A 1 72 ? 17.562 -11.488 -15.431 1.00 55.53 72 VAL A C 1
ATOM 520 O O . VAL A 1 72 ? 18.584 -11.489 -16.102 1.00 55.53 72 VAL A O 1
ATOM 523 N N . ASP A 1 73 ? 16.343 -11.390 -15.986 1.00 58.75 73 ASP A N 1
ATOM 524 C CA . ASP A 1 73 ? 16.084 -11.418 -17.445 1.00 58.75 73 ASP A CA 1
ATOM 525 C C . ASP A 1 73 ? 15.000 -10.394 -17.861 1.00 58.75 73 ASP A C 1
ATOM 527 O O . ASP A 1 73 ? 13.901 -10.735 -18.304 1.00 58.75 73 ASP A O 1
ATOM 531 N N . GLY A 1 74 ? 15.266 -9.106 -17.626 1.00 59.59 74 GLY A N 1
ATOM 532 C CA . GLY A 1 74 ? 14.286 -8.025 -17.790 1.00 59.59 74 GLY A CA 1
ATOM 533 C C . GLY A 1 74 ? 14.068 -7.573 -19.237 1.00 59.59 74 GLY A C 1
ATOM 534 O O . GLY A 1 74 ? 14.590 -6.538 -19.640 1.00 59.59 74 GLY A O 1
ATOM 535 N N . ASP A 1 75 ? 13.249 -8.299 -19.995 1.00 70.06 75 ASP A N 1
ATOM 536 C CA . ASP A 1 75 ? 12.654 -7.796 -21.243 1.00 70.06 75 ASP A CA 1
ATOM 537 C C . ASP A 1 75 ? 11.809 -6.527 -20.972 1.00 70.06 75 ASP A C 1
ATOM 539 O O . ASP A 1 75 ? 11.180 -6.412 -19.914 1.00 70.06 75 ASP A O 1
ATOM 543 N N . GLU A 1 76 ? 11.682 -5.601 -21.936 1.00 75.06 76 GLU A N 1
ATOM 544 C CA . GLU A 1 76 ? 10.846 -4.381 -21.803 1.00 75.06 76 GLU A CA 1
ATOM 545 C C . GLU A 1 76 ? 9.401 -4.686 -21.358 1.00 75.06 76 GLU A C 1
ATOM 547 O O . GLU A 1 76 ? 8.721 -3.876 -20.715 1.00 75.06 76 GLU A O 1
ATOM 552 N N . ARG A 1 77 ? 8.919 -5.890 -21.687 1.00 76.50 77 ARG A N 1
ATOM 553 C CA . ARG A 1 77 ? 7.620 -6.407 -21.262 1.00 76.50 77 ARG A CA 1
ATOM 554 C C . ARG A 1 77 ? 7.518 -6.540 -19.741 1.00 76.50 77 ARG A C 1
ATOM 556 O O . ARG A 1 77 ? 6.477 -6.179 -19.193 1.00 76.50 77 ARG A O 1
ATOM 563 N N . PHE A 1 78 ? 8.559 -7.023 -19.066 1.00 70.88 78 PHE A N 1
ATOM 564 C CA . PHE A 1 78 ? 8.570 -7.169 -17.609 1.00 70.88 78 PHE A CA 1
ATOM 565 C C . PHE A 1 78 ? 8.582 -5.811 -16.912 1.00 70.88 78 PHE A C 1
ATOM 567 O O . PHE A 1 78 ? 7.740 -5.590 -16.046 1.00 70.88 78 PHE A O 1
ATOM 574 N N . ALA A 1 79 ? 9.409 -4.867 -17.374 1.00 77.25 79 ALA A N 1
ATOM 575 C CA . ALA A 1 79 ? 9.409 -3.498 -16.850 1.00 77.25 79 ALA A CA 1
ATOM 576 C C . ALA A 1 79 ? 8.021 -2.840 -16.982 1.00 77.25 79 ALA A C 1
ATOM 578 O O . ALA A 1 79 ? 7.526 -2.182 -16.066 1.00 77.25 79 ALA A O 1
ATOM 579 N N . ARG A 1 80 ? 7.324 -3.074 -18.104 1.00 82.31 80 ARG A N 1
ATOM 580 C CA . ARG A 1 80 ? 5.961 -2.562 -18.308 1.00 82.31 80 ARG A CA 1
ATOM 581 C C . ARG A 1 80 ? 4.931 -3.227 -17.386 1.00 82.31 80 ARG A C 1
ATOM 583 O O . ARG A 1 80 ? 4.000 -2.552 -16.943 1.00 82.31 80 ARG A O 1
ATOM 590 N N . ILE A 1 81 ? 5.058 -4.529 -17.125 1.00 80.56 81 ILE A N 1
ATOM 591 C CA . ILE A 1 81 ? 4.189 -5.258 -16.186 1.00 80.56 81 ILE A CA 1
ATOM 592 C C . ILE A 1 81 ? 4.408 -4.743 -14.764 1.00 80.56 81 ILE A C 1
ATOM 594 O O . ILE A 1 81 ? 3.427 -4.480 -14.074 1.00 80.56 81 ILE A O 1
ATOM 598 N N . GLU A 1 82 ? 5.658 -4.537 -14.362 1.00 81.44 82 GLU A N 1
ATOM 599 C CA . GLU A 1 82 ? 6.024 -4.024 -13.043 1.00 81.44 82 GLU A CA 1
ATOM 600 C C . GLU A 1 82 ? 5.482 -2.608 -12.805 1.00 81.44 82 GLU A C 1
ATOM 602 O O . GLU A 1 82 ? 4.815 -2.349 -11.805 1.00 81.44 82 GLU A O 1
ATOM 607 N N . VAL A 1 83 ? 5.658 -1.693 -13.763 1.00 86.62 83 VAL A N 1
ATOM 608 C CA . VAL A 1 83 ? 5.092 -0.338 -13.652 1.00 86.62 83 VAL A CA 1
ATOM 609 C C . VAL A 1 83 ? 3.566 -0.390 -13.522 1.00 86.62 83 VAL A C 1
ATOM 611 O O . VAL A 1 83 ? 2.975 0.338 -12.722 1.00 86.62 83 VAL A O 1
ATOM 614 N N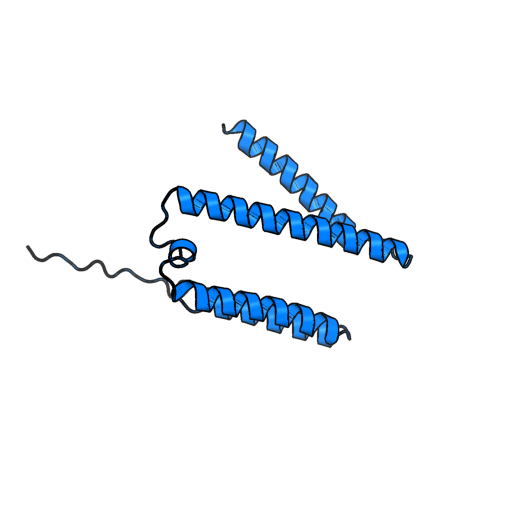 . ARG A 1 84 ? 2.898 -1.268 -14.282 1.00 87.88 84 ARG A N 1
ATOM 615 C CA . ARG A 1 84 ? 1.439 -1.433 -14.205 1.00 87.88 84 ARG A CA 1
ATOM 616 C C . ARG A 1 84 ? 0.988 -2.071 -12.893 1.00 87.88 84 ARG A C 1
ATOM 618 O O . ARG A 1 84 ? -0.052 -1.662 -12.379 1.00 87.88 84 ARG A O 1
ATOM 625 N N . SER A 1 85 ? 1.729 -3.039 -12.358 1.00 82.69 85 SER A N 1
ATOM 626 C CA . SER A 1 85 ? 1.398 -3.685 -11.087 1.00 82.69 85 SER A CA 1
ATOM 627 C C . SER A 1 85 ? 1.585 -2.719 -9.918 1.00 82.69 85 SER A C 1
ATOM 629 O O . SER A 1 85 ? 0.671 -2.598 -9.103 1.00 82.69 85 SER A O 1
ATOM 631 N N . MET A 1 86 ? 2.675 -1.942 -9.889 1.00 85.06 86 MET A N 1
ATOM 632 C CA . MET A 1 86 ? 2.863 -0.876 -8.899 1.00 85.06 86 MET A CA 1
ATOM 633 C C . MET A 1 86 ? 1.772 0.194 -9.005 1.00 85.06 86 MET A C 1
ATOM 635 O O . MET A 1 86 ? 1.231 0.617 -7.986 1.00 85.06 86 MET A O 1
ATOM 639 N N . ALA A 1 87 ? 1.382 0.595 -10.220 1.00 89.38 87 ALA A N 1
ATOM 640 C CA . ALA A 1 87 ? 0.288 1.547 -10.408 1.00 89.38 87 ALA A CA 1
ATOM 641 C C . ALA A 1 87 ? -1.061 0.993 -9.916 1.00 89.38 87 ALA A C 1
ATOM 643 O O . ALA A 1 87 ? -1.845 1.725 -9.313 1.00 89.38 87 ALA A O 1
ATOM 644 N N . ALA A 1 88 ? -1.347 -0.290 -10.155 1.00 88.50 88 ALA A N 1
ATOM 645 C CA . ALA A 1 88 ? -2.555 -0.940 -9.652 1.00 88.50 88 ALA A CA 1
ATOM 646 C C . ALA A 1 88 ? -2.549 -1.031 -8.118 1.00 88.50 88 ALA A C 1
ATOM 648 O O . ALA A 1 88 ? -3.529 -0.638 -7.487 1.00 88.50 88 ALA A O 1
ATOM 649 N N . ALA A 1 89 ? -1.434 -1.463 -7.522 1.00 85.25 89 ALA A N 1
ATOM 650 C CA . ALA A 1 89 ? -1.258 -1.507 -6.073 1.00 85.25 89 ALA A CA 1
ATOM 651 C C . ALA A 1 89 ? -1.416 -0.115 -5.440 1.00 85.25 89 ALA A C 1
ATOM 653 O O . ALA A 1 89 ? -2.152 0.038 -4.468 1.00 85.25 89 ALA A O 1
ATOM 654 N N . GLY A 1 90 ? -0.813 0.915 -6.042 1.00 87.31 90 GLY A N 1
ATOM 655 C CA . GLY A 1 90 ? -0.955 2.303 -5.605 1.00 87.31 90 GLY A CA 1
ATOM 656 C C . GLY A 1 90 ? -2.404 2.797 -5.638 1.00 87.31 90 GLY A C 1
ATOM 657 O O . GLY A 1 90 ? -2.838 3.469 -4.708 1.00 87.31 90 GLY A O 1
ATOM 658 N N . ARG A 1 91 ? -3.190 2.419 -6.657 1.00 89.69 91 ARG A N 1
ATOM 659 C CA . ARG A 1 91 ? -4.626 2.758 -6.728 1.00 89.69 91 ARG A CA 1
ATOM 660 C C . ARG A 1 91 ? -5.439 2.071 -5.640 1.00 89.69 91 ARG A C 1
ATOM 662 O O . ARG A 1 91 ? -6.258 2.726 -5.007 1.00 89.69 91 ARG A O 1
ATOM 669 N N . VAL A 1 92 ? -5.219 0.773 -5.426 1.00 91.62 92 VAL A N 1
ATOM 670 C CA . VAL A 1 92 ? -5.904 0.021 -4.363 1.00 91.62 92 VAL A CA 1
ATOM 671 C C . VAL A 1 92 ? -5.584 0.635 -3.002 1.00 91.62 92 VAL A C 1
ATOM 673 O O . VAL A 1 92 ? -6.496 0.886 -2.221 1.00 91.62 92 VAL A O 1
ATOM 676 N N . MET A 1 93 ? -4.311 0.955 -2.758 1.00 88.69 93 MET A N 1
ATOM 677 C CA . MET A 1 93 ? -3.872 1.626 -1.538 1.00 88.69 93 MET A CA 1
ATOM 678 C C . MET A 1 93 ? -4.540 2.998 -1.373 1.00 88.69 93 MET A C 1
ATOM 680 O O . MET A 1 93 ? -5.059 3.296 -0.304 1.00 88.69 93 MET A O 1
ATOM 684 N N . ALA A 1 94 ? -4.591 3.816 -2.430 1.00 87.38 94 ALA A N 1
ATOM 685 C CA . ALA A 1 94 ? -5.249 5.120 -2.381 1.00 87.38 94 ALA A CA 1
ATOM 686 C C . ALA A 1 94 ? -6.740 5.001 -2.024 1.00 87.38 94 ALA A C 1
ATOM 688 O O . ALA A 1 94 ? -7.219 5.730 -1.160 1.00 87.38 94 ALA A O 1
ATOM 689 N N . VAL A 1 95 ? -7.463 4.052 -2.631 1.00 90.94 95 VAL A N 1
ATOM 690 C CA . VAL A 1 95 ? -8.876 3.792 -2.304 1.00 90.94 95 VAL A CA 1
ATOM 691 C C . VAL A 1 95 ? -9.033 3.337 -0.854 1.00 90.94 95 VAL A C 1
ATOM 693 O O . VAL A 1 95 ? -9.910 3.840 -0.157 1.00 90.94 95 VAL A O 1
ATOM 696 N N . ALA A 1 96 ? -8.176 2.427 -0.384 1.00 88.69 96 ALA A N 1
ATOM 697 C CA . ALA A 1 96 ? -8.211 1.942 0.993 1.00 88.69 96 ALA A CA 1
ATOM 698 C C . ALA A 1 96 ? -7.970 3.072 2.009 1.00 88.69 96 ALA A C 1
ATOM 700 O O . ALA A 1 96 ? -8.704 3.169 2.987 1.00 88.69 96 ALA A O 1
ATOM 701 N N . ILE A 1 97 ? -7.004 3.960 1.750 1.00 90.12 97 ILE A N 1
ATOM 702 C CA . ILE A 1 97 ? -6.718 5.120 2.608 1.00 90.12 97 ILE A CA 1
ATOM 703 C C . ILE A 1 97 ? -7.904 6.091 2.631 1.00 90.12 97 ILE A C 1
ATOM 705 O O . ILE A 1 97 ? -8.285 6.551 3.702 1.00 90.12 97 ILE A O 1
ATOM 709 N N . VAL A 1 98 ? -8.518 6.387 1.479 1.00 89.69 98 VAL A N 1
ATOM 710 C CA . VAL A 1 98 ? -9.709 7.256 1.423 1.00 89.69 98 VAL A CA 1
ATOM 711 C C . VAL A 1 98 ? -10.881 6.635 2.187 1.00 89.69 98 VAL A C 1
ATOM 713 O O . VAL A 1 98 ? -11.580 7.341 2.910 1.00 89.69 98 VAL A O 1
ATOM 716 N N . ALA A 1 99 ? -11.091 5.323 2.061 1.00 90.12 99 ALA A N 1
ATOM 717 C CA . ALA A 1 99 ? -12.134 4.618 2.800 1.00 90.12 99 ALA A CA 1
ATOM 718 C C . ALA A 1 99 ? -11.873 4.633 4.316 1.00 90.12 99 ALA A C 1
ATOM 720 O O . ALA A 1 99 ? -12.798 4.877 5.085 1.00 90.12 99 ALA A O 1
ATOM 721 N N . ALA A 1 100 ? -10.622 4.426 4.739 1.00 87.38 100 ALA A N 1
ATOM 722 C CA . ALA A 1 100 ? -10.227 4.492 6.144 1.00 87.38 100 ALA A CA 1
ATOM 723 C C . ALA A 1 100 ? -10.400 5.906 6.723 1.00 87.38 100 ALA A C 1
ATOM 725 O O . ALA A 1 100 ? -10.952 6.060 7.807 1.00 87.38 100 ALA A O 1
ATOM 726 N N . TRP A 1 101 ? -10.029 6.939 5.963 1.00 90.62 101 TRP A N 1
ATOM 727 C CA . TRP A 1 101 ? -10.277 8.335 6.324 1.00 90.62 101 TRP A CA 1
ATOM 728 C C . TRP A 1 101 ? -11.771 8.638 6.486 1.00 90.62 101 TRP A C 1
ATOM 730 O O . TRP A 1 101 ? -12.180 9.225 7.483 1.00 90.62 101 TRP A O 1
ATOM 740 N N . ALA A 1 102 ? -12.606 8.197 5.540 1.00 87.94 102 ALA A N 1
ATOM 741 C CA . ALA A 1 102 ? -14.055 8.370 5.632 1.00 87.94 102 ALA A CA 1
ATOM 742 C C . ALA A 1 102 ? -14.651 7.625 6.840 1.00 87.94 102 ALA A C 1
ATOM 744 O O . ALA A 1 102 ? -15.587 8.121 7.466 1.00 87.94 102 ALA A O 1
ATOM 745 N N . TYR A 1 103 ? -14.099 6.455 7.177 1.00 90.62 103 TYR A N 1
ATOM 746 C CA . TYR A 1 103 ? -14.482 5.703 8.365 1.00 90.62 103 TYR A CA 1
ATOM 747 C C . TYR A 1 103 ? -14.122 6.452 9.657 1.00 90.62 103 TYR A C 1
ATOM 749 O O . TYR A 1 103 ? -15.006 6.630 10.488 1.00 90.62 103 TYR A O 1
ATOM 757 N N . GLU A 1 104 ? -12.897 6.967 9.809 1.00 89.25 104 GLU A N 1
ATOM 758 C CA . GLU A 1 104 ? -12.513 7.781 10.981 1.00 89.25 104 GLU A CA 1
ATOM 759 C C . GLU A 1 104 ? -13.433 8.996 11.161 1.00 89.25 104 GLU A C 1
ATOM 761 O O . GLU A 1 104 ? -13.981 9.209 12.242 1.00 89.25 104 GLU A O 1
ATOM 766 N N . LEU A 1 105 ? -13.712 9.731 10.079 1.00 88.75 105 LEU A N 1
ATOM 767 C CA . LEU A 1 105 ? -14.655 10.851 10.131 1.00 88.75 105 LEU A CA 1
ATOM 768 C C . LEU A 1 105 ? -16.064 10.417 10.557 1.00 88.75 105 LEU A C 1
ATOM 770 O O . LEU A 1 105 ? -16.745 11.144 11.279 1.00 88.75 105 LEU A O 1
ATOM 774 N N . SER A 1 106 ? -16.512 9.233 10.127 1.00 90.56 106 SER A N 1
ATOM 775 C CA . SER A 1 106 ? -17.816 8.691 10.530 1.00 90.56 106 SER A CA 1
ATOM 776 C C . SER A 1 106 ? -17.881 8.322 12.016 1.00 90.56 106 SER A C 1
ATOM 778 O O . SER A 1 106 ? -18.964 8.350 12.599 1.00 90.56 106 SER A O 1
ATOM 780 N N . GLN A 1 107 ? -16.730 8.042 12.634 1.00 90.94 107 GLN A N 1
ATOM 781 C CA . GLN A 1 107 ? -16.596 7.763 14.064 1.00 90.94 107 GLN A CA 1
ATOM 782 C C . GLN A 1 107 ? -16.463 9.041 14.912 1.00 90.94 107 GLN A C 1
ATOM 784 O O . GLN A 1 107 ? -16.507 8.964 16.139 1.00 90.94 107 GLN A O 1
ATOM 789 N N . GLY A 1 108 ? -16.369 10.214 14.274 1.00 88.56 108 GLY A N 1
ATOM 790 C CA . GLY A 1 108 ? -16.181 11.505 14.938 1.00 88.56 108 GLY A CA 1
ATOM 791 C C . GLY A 1 108 ? -14.718 11.864 15.207 1.00 88.56 108 GLY A C 1
ATOM 792 O O . GLY A 1 108 ? -14.467 12.871 15.870 1.00 88.56 108 GLY A O 1
ATOM 793 N N . ASP A 1 109 ? -13.775 11.075 14.690 1.00 90.31 109 ASP A N 1
ATOM 794 C CA . ASP A 1 109 ? -12.348 11.388 14.724 1.00 90.31 109 ASP A CA 1
ATOM 795 C C . ASP A 1 109 ? -11.992 12.439 13.656 1.00 90.31 109 ASP A C 1
ATOM 797 O O . ASP A 1 109 ? -12.768 12.728 12.742 1.00 90.31 109 ASP A O 1
ATOM 801 N N . ASP A 1 110 ? -10.806 13.042 13.762 1.00 87.31 110 ASP A N 1
ATOM 802 C CA . ASP A 1 110 ? -10.381 14.146 12.891 1.00 87.31 110 ASP A CA 1
ATOM 803 C C . ASP A 1 110 ? -9.809 13.697 11.532 1.00 87.31 110 ASP A C 1
ATOM 805 O O . ASP A 1 110 ? -9.574 14.528 10.649 1.00 87.31 110 ASP A O 1
ATOM 809 N N . GLY A 1 111 ? -9.578 12.393 11.335 1.00 85.94 111 GLY A N 1
ATOM 810 C CA . GLY A 1 111 ? -9.000 11.862 10.101 1.00 85.94 111 GLY A CA 1
ATOM 811 C C . GLY A 1 111 ? -7.553 12.313 9.858 1.00 85.94 111 GLY A C 1
ATOM 812 O O . GLY A 1 111 ? -7.067 12.259 8.718 1.00 85.94 111 GLY A O 1
ATOM 813 N N . GLY A 1 112 ? -6.869 12.856 10.871 1.00 88.06 112 GLY A N 1
ATOM 814 C CA . GLY A 1 112 ? -5.637 13.625 10.693 1.00 88.06 112 GLY A CA 1
ATOM 815 C C . GLY A 1 112 ? -4.503 12.808 10.074 1.00 88.06 112 GLY A C 1
ATOM 816 O O . GLY A 1 112 ? -3.823 13.275 9.154 1.00 88.06 112 GLY A O 1
ATOM 817 N N . ALA A 1 113 ? -4.342 11.558 10.513 1.00 85.62 113 ALA A N 1
ATOM 818 C CA . ALA A 1 113 ? -3.306 10.659 10.010 1.00 85.62 113 ALA A CA 1
ATOM 819 C C . ALA A 1 113 ? -3.452 10.405 8.499 1.00 85.62 113 ALA A C 1
ATOM 821 O O . ALA A 1 113 ? -2.500 10.590 7.734 1.00 85.62 113 ALA A O 1
ATOM 822 N N . PHE A 1 114 ? -4.655 10.052 8.042 1.00 89.06 114 PHE A N 1
ATOM 823 C CA . PHE A 1 114 ? -4.903 9.794 6.623 1.00 89.06 114 PHE A CA 1
ATOM 824 C C . PHE A 1 114 ? -4.908 11.070 5.778 1.00 89.06 114 PHE A C 1
ATOM 826 O O . PHE A 1 114 ? -4.489 11.029 4.620 1.00 89.06 114 PHE A O 1
ATOM 833 N N . THR A 1 115 ? -5.291 12.213 6.355 1.00 89.00 115 THR A N 1
ATOM 834 C CA . THR A 1 115 ? -5.240 13.519 5.680 1.00 89.00 115 THR A CA 1
ATOM 835 C C . THR A 1 115 ? -3.813 13.864 5.248 1.00 89.00 115 THR A C 1
ATOM 837 O O . THR A 1 115 ? -3.591 14.233 4.093 1.00 89.00 115 THR A O 1
ATOM 840 N N . TRP A 1 116 ? -2.824 13.684 6.130 1.00 91.25 116 TRP A N 1
ATOM 841 C CA . TRP A 1 116 ? -1.417 13.923 5.788 1.00 91.25 116 TRP A CA 1
ATOM 842 C C . TRP A 1 116 ? -0.897 12.954 4.730 1.00 91.25 116 TRP A C 1
ATOM 844 O O . TRP A 1 116 ? -0.193 13.377 3.811 1.00 91.25 116 TRP A O 1
ATOM 854 N N . ILE A 1 117 ? -1.266 11.674 4.818 1.00 91.62 117 ILE A N 1
ATOM 855 C CA . ILE A 1 117 ? -0.855 10.660 3.839 1.00 91.62 117 ILE A CA 1
ATOM 856 C C . ILE A 1 117 ? -1.428 10.987 2.453 1.00 91.62 117 ILE A C 1
ATOM 858 O O . ILE A 1 117 ? -0.688 10.981 1.467 1.00 91.62 117 ILE A O 1
ATOM 862 N N . LEU A 1 118 ? -2.718 11.325 2.370 1.00 90.38 118 LEU A N 1
ATOM 863 C CA . LEU A 1 118 ? -3.369 11.728 1.121 1.00 90.38 118 LEU A CA 1
ATOM 864 C C . LEU A 1 118 ? -2.766 13.020 0.563 1.00 90.38 118 LEU A C 1
ATOM 866 O O . LEU A 1 118 ? -2.471 13.091 -0.630 1.00 90.38 118 LEU A O 1
ATOM 870 N N . GLY A 1 119 ? -2.534 14.017 1.421 1.00 90.88 119 GLY A N 1
ATOM 871 C CA . GLY A 1 119 ? -1.934 15.292 1.036 1.00 90.88 119 GLY A CA 1
ATOM 872 C C . GLY A 1 119 ? -0.522 15.125 0.474 1.00 90.88 119 GLY A C 1
ATOM 873 O O . GLY A 1 119 ? -0.237 15.583 -0.634 1.00 90.88 119 GLY A O 1
ATOM 874 N N . LEU A 1 120 ? 0.352 14.410 1.190 1.00 94.31 120 LEU A N 1
ATOM 875 C CA . LEU A 1 120 ? 1.714 14.118 0.732 1.00 94.31 120 LEU A CA 1
ATOM 876 C C . LEU A 1 120 ? 1.716 13.266 -0.539 1.00 94.31 120 LEU A C 1
ATOM 878 O O . LEU A 1 120 ? 2.496 13.540 -1.450 1.00 94.31 120 LEU A O 1
ATOM 882 N N . GLY A 1 121 ? 0.824 12.277 -0.634 1.00 91.06 121 GLY A N 1
ATOM 883 C CA . GLY A 1 121 ? 0.657 11.463 -1.835 1.00 91.06 121 GLY A CA 1
ATOM 884 C C . GLY A 1 121 ? 0.261 12.298 -3.056 1.00 91.06 121 GLY A C 1
ATOM 885 O O . GLY A 1 121 ? 0.864 12.155 -4.121 1.00 91.06 121 GLY A O 1
ATOM 886 N N . ALA A 1 122 ? -0.696 13.217 -2.901 1.00 89.62 122 ALA A N 1
ATOM 887 C CA . ALA A 1 122 ? -1.141 14.109 -3.970 1.00 89.62 122 ALA A CA 1
ATOM 888 C C . ALA A 1 122 ? -0.035 15.083 -4.409 1.00 89.62 122 ALA A C 1
ATOM 890 O O . ALA A 1 122 ? 0.224 15.223 -5.607 1.00 89.62 122 ALA A O 1
ATOM 891 N N . ILE A 1 123 ? 0.658 15.712 -3.453 1.00 95.44 123 ILE A N 1
ATOM 892 C CA . ILE A 1 123 ? 1.787 16.611 -3.735 1.00 95.44 123 ILE A CA 1
ATOM 893 C C . ILE A 1 123 ? 2.907 15.848 -4.448 1.00 95.44 123 ILE A C 1
ATOM 895 O O . ILE A 1 123 ? 3.405 16.304 -5.478 1.00 95.44 123 ILE A O 1
ATOM 899 N N . GLY A 1 124 ? 3.270 14.669 -3.937 1.00 94.38 124 GLY A N 1
ATOM 900 C CA . GLY A 1 124 ? 4.294 13.813 -4.527 1.00 94.38 124 GLY A CA 1
ATOM 901 C C . GLY A 1 124 ? 3.955 13.407 -5.961 1.00 94.38 124 GLY A C 1
ATOM 902 O O . GLY A 1 124 ? 4.814 13.496 -6.839 1.00 94.38 124 GLY A O 1
ATOM 903 N N . TYR A 1 125 ? 2.698 13.040 -6.228 1.00 90.19 125 TYR A N 1
ATOM 904 C CA . TYR A 1 125 ? 2.228 12.722 -7.576 1.00 90.19 125 TYR A CA 1
ATOM 905 C C . TYR A 1 125 ? 2.369 13.911 -8.535 1.00 90.19 125 TYR A C 1
ATOM 907 O O . TYR A 1 125 ? 2.943 13.760 -9.615 1.00 90.19 125 TYR A O 1
ATOM 915 N N . VAL A 1 126 ? 1.889 15.098 -8.146 1.00 94.50 126 VAL A N 1
ATOM 916 C CA . VAL A 1 126 ? 1.970 16.300 -8.993 1.00 94.50 126 VAL A CA 1
ATOM 917 C C . VAL A 1 126 ? 3.427 16.683 -9.251 1.00 94.50 126 VAL A C 1
ATOM 919 O O . VAL A 1 126 ? 3.795 16.943 -10.397 1.00 94.50 126 VAL A O 1
ATOM 922 N N . ALA A 1 127 ? 4.275 16.662 -8.220 1.00 94.44 127 ALA A N 1
ATOM 923 C CA . ALA A 1 127 ? 5.697 16.961 -8.350 1.00 94.44 127 ALA A CA 1
ATOM 924 C C . ALA A 1 127 ? 6.399 15.982 -9.305 1.00 94.44 127 ALA A C 1
ATOM 926 O O . ALA A 1 127 ? 7.104 16.411 -10.223 1.00 94.44 127 ALA A O 1
ATOM 927 N N . ALA A 1 128 ? 6.157 14.677 -9.142 1.00 90.69 128 ALA A N 1
ATOM 928 C CA . ALA A 1 128 ? 6.695 13.652 -10.028 1.00 90.69 128 ALA A CA 1
ATOM 929 C C . ALA A 1 128 ? 6.202 13.839 -11.471 1.00 90.69 128 ALA A C 1
ATOM 931 O O . ALA A 1 128 ? 6.999 13.769 -12.405 1.00 90.69 128 ALA A O 1
ATOM 932 N N . MET A 1 129 ? 4.914 14.134 -11.661 1.00 92.75 129 MET A N 1
ATOM 933 C CA . MET A 1 129 ? 4.326 14.369 -12.979 1.00 92.75 129 MET A CA 1
ATOM 934 C C . MET A 1 129 ? 4.958 15.574 -13.682 1.00 92.75 129 MET A C 1
ATOM 936 O O . MET A 1 129 ? 5.346 15.461 -14.843 1.00 92.75 129 MET A O 1
ATOM 940 N N . VAL A 1 130 ? 5.087 16.713 -12.996 1.00 95.81 130 VAL A N 1
ATOM 941 C CA . VAL A 1 130 ? 5.708 17.928 -13.549 1.00 95.81 130 VAL A CA 1
ATOM 942 C C . VAL A 1 130 ? 7.165 17.664 -13.927 1.00 95.81 130 VAL A C 1
ATOM 944 O O . VAL A 1 130 ? 7.597 18.024 -15.020 1.00 95.81 130 VAL A O 1
ATOM 947 N N . TRP A 1 131 ? 7.909 16.987 -13.055 1.00 95.88 131 TRP A N 1
ATOM 948 C CA . TRP A 1 131 ? 9.321 16.686 -13.272 1.00 95.88 131 TRP A CA 1
ATOM 949 C C . TRP A 1 131 ? 9.556 15.707 -14.426 1.00 95.88 131 TRP A C 1
ATOM 951 O O . TRP A 1 131 ? 10.423 15.945 -15.265 1.00 95.88 131 TRP A O 1
ATOM 961 N N . LEU A 1 132 ? 8.776 14.623 -14.502 1.00 93.00 132 LEU A N 1
ATOM 962 C CA . LEU A 1 132 ? 8.871 13.645 -15.589 1.00 93.00 132 LEU A CA 1
ATOM 963 C C . LEU A 1 132 ? 8.437 14.254 -16.924 1.00 93.00 132 LEU A C 1
ATOM 965 O O . LEU A 1 132 ? 9.110 14.057 -17.935 1.00 93.00 132 LEU A O 1
ATOM 969 N N . ARG A 1 133 ? 7.358 15.045 -16.924 1.00 91.31 133 ARG A N 1
ATOM 970 C CA . ARG A 1 133 ? 6.891 15.751 -18.120 1.00 91.31 133 ARG A CA 1
ATOM 971 C C . ARG A 1 133 ? 7.902 16.781 -18.615 1.00 91.31 133 ARG A C 1
ATOM 973 O O . ARG A 1 133 ? 8.057 16.928 -19.814 1.00 91.31 133 ARG A O 1
ATOM 980 N N . GLY A 1 134 ? 8.604 17.474 -17.720 1.00 90.38 134 GLY A N 1
ATOM 981 C CA . GLY A 1 134 ? 9.654 18.424 -18.104 1.00 90.38 134 GLY A CA 1
ATOM 982 C C . GLY A 1 134 ? 10.925 17.774 -18.666 1.00 90.38 134 GLY A C 1
ATOM 983 O O . GLY A 1 134 ? 11.780 18.477 -19.193 1.00 90.38 134 GLY A O 1
ATOM 984 N N . ARG A 1 135 ? 11.072 16.449 -18.534 1.00 85.31 135 ARG A N 1
ATOM 985 C CA . ARG A 1 135 ? 12.213 15.671 -19.045 1.00 85.31 135 ARG A CA 1
ATOM 986 C C . ARG A 1 135 ? 11.936 14.912 -20.342 1.00 85.31 135 ARG A C 1
ATOM 988 O O . ARG A 1 135 ? 12.870 14.317 -20.873 1.00 85.31 135 ARG A O 1
ATOM 995 N N . THR A 1 136 ? 10.681 14.873 -20.780 1.00 71.19 136 THR A N 1
ATOM 996 C CA . THR A 1 136 ? 10.249 14.217 -22.024 1.00 71.19 136 THR A CA 1
ATOM 997 C C . THR A 1 136 ? 10.096 15.247 -23.125 1.00 71.19 136 THR A C 1
ATOM 999 O O . THR A 1 136 ? 10.445 14.896 -24.270 1.00 71.19 136 THR A O 1
#

Radius of gyration: 20.19 Å; chains: 1; bounding box: 63×40×46 Å

Sequence (136 aa):
MRAEGRETTQTPWRGRWWLPIWTAGLGVVMLVAAALGGDAVAGLVIAASFAVAAVAFAAAERTESLRGIGGVDGDERFARIEVRSMAAAGRVMAVAIVAAWAYELSQGDDGGAFTWILGLGAIGYVAAMVWLRGRT

Foldseek 3Di:
DDDDDPPPPPPPCLDLLNVLVVLLVVLVVQLVVCVVVVRNVVSVVSNVVSNVVSVVSNVLVVDPVSVLVSVPDPDVVSVVVVVVVVVVVVVVVLVVLVVVLVVCVVVVHPSVVSVVVNVCVVVVVVVVVVVVVVVD

pLDDT: mean 79.95, std 14.57, range [42.78, 95.88]

Secondary structure (DSSP, 8-state):
-----------GGG-TTHHHHHHHHHHHHHHHHHHHTT-HHHHHHHHHHHHHHHHHHHHHTTSTTTGGGGTSS--HHHHHHHHHHHHHHHHHHHHHHHHHHHHHHHHT---HHHHHHHHHHHHHHHHHHHHHHTT-